Protein AF-A0A917J007-F1 (afdb_monomer)

pLDDT: mean 90.49, std 6.63, range [61.03, 96.81]

Secondary structure (DSSP, 8-state):
-HHHHHHHHHHHHHHHH----STTHHHHHHHHHHHHHHHHHHSS---HHHHHHHHHHHHHHHHHHHHHHH---HHHHHHHHHHHHHHHHHHHHHHHHHHHH--

Radius of gyration: 13.9 Å; Cα contacts (8 Å, |Δi|>4): 95; chains: 1; bounding box: 33×20×40 Å

Nearest PDB structures (foldseek):
  7ah0-assembly1_A  TM=5.098E-01  e=1.135E+00  synthetic construct
  2hfi-assembly1_A  TM=3.440E-01  e=1.200E+00  Bacillus subtilis
  6qj1-assembly1_A  TM=3.280E-01  e=1.677E+00  Thermochaetoides thermophila
  2huj-assembly1_A  TM=2.744E-01  e=1.586E+00  Listeria innocua

Mean predicted aligned error: 3.71 Å

Sequence (103 aa):
MQKVYNNLNSYEQEIEKLAWASKESIFELVFFARRVANYLLDAPFTEPDKTETVQSLKKLGASLNSVTTTTTKTKELKEHFEKGKQEMRSTLQQFIASLAAHV

Solvent-accessible surface area (backbone atoms only — not comparable to full-atom values): 5820 Å² total; per-residue (Å²): 108,68,69,57,54,53,51,53,52,50,50,46,54,54,56,69,68,62,63,90,79,53,88,60,41,45,54,53,51,25,50,50,27,45,51,53,23,50,52,59,69,71,41,98,71,92,54,90,62,51,64,57,50,32,50,51,28,46,50,49,22,50,52,48,52,48,46,68,74,75,54,89,52,67,70,60,52,48,55,50,37,55,52,50,51,51,51,53,43,51,54,51,51,53,51,52,51,55,50,59,76,76,105

Structure (mmCIF, N/CA/C/O backbone):
data_AF-A0A917J007-F1
#
_entry.id   AF-A0A917J007-F1
#
loop_
_atom_site.group_PDB
_atom_site.id
_atom_site.type_symbol
_atom_site.label_atom_id
_atom_site.label_alt_id
_atom_site.label_comp_id
_atom_site.label_asym_id
_atom_site.label_entity_id
_atom_site.label_seq_id
_atom_site.pdbx_PDB_ins_code
_atom_site.Cartn_x
_atom_site.Cartn_y
_atom_site.Cartn_z
_atom_site.occupancy
_atom_site.B_iso_or_equiv
_atom_site.auth_seq_id
_atom_site.auth_comp_id
_atom_site.auth_asym_id
_atom_site.auth_atom_id
_atom_site.pdbx_PDB_model_num
ATOM 1 N N . MET A 1 1 ? 8.293 -2.192 -20.384 1.00 78.81 1 MET A N 1
ATOM 2 C CA . MET A 1 1 ? 7.929 -1.145 -19.403 1.00 78.81 1 MET A CA 1
ATOM 3 C C . MET A 1 1 ? 6.448 -0.774 -19.402 1.00 78.81 1 MET A C 1
ATOM 5 O O . MET A 1 1 ? 5.867 -0.743 -18.329 1.00 78.81 1 MET A O 1
ATOM 9 N N . GLN A 1 2 ? 5.781 -0.594 -20.547 1.00 81.44 2 GLN A N 1
ATOM 10 C CA . GLN A 1 2 ? 4.373 -0.151 -20.571 1.00 81.44 2 GLN A CA 1
ATOM 11 C C . GLN A 1 2 ? 3.384 -1.040 -19.788 1.00 81.44 2 GLN A C 1
ATOM 13 O O . GLN A 1 2 ? 2.540 -0.532 -19.058 1.00 81.44 2 GLN A O 1
ATOM 18 N N . LYS A 1 3 ? 3.536 -2.373 -19.839 1.00 85.38 3 LYS A N 1
ATOM 19 C CA . LYS A 1 3 ? 2.745 -3.299 -19.002 1.00 85.38 3 LYS A CA 1
ATOM 20 C C . LYS A 1 3 ? 2.946 -3.052 -17.501 1.00 85.38 3 LYS A C 1
ATOM 22 O O . LYS A 1 3 ? 1.997 -3.157 -16.733 1.00 85.38 3 LYS A O 1
ATOM 27 N N . VAL A 1 4 ? 4.171 -2.712 -17.092 1.00 86.00 4 VAL A N 1
ATOM 28 C CA . VAL A 1 4 ? 4.483 -2.415 -15.692 1.00 86.00 4 VAL A CA 1
ATOM 29 C C . VAL A 1 4 ? 3.785 -1.144 -15.247 1.00 86.00 4 VAL A C 1
ATOM 31 O O . VAL A 1 4 ? 3.100 -1.160 -14.230 1.00 86.00 4 VAL A O 1
ATOM 34 N N . TYR A 1 5 ? 3.909 -0.088 -16.046 1.00 87.38 5 TYR A N 1
ATOM 35 C CA . TYR A 1 5 ? 3.249 1.187 -15.809 1.00 87.38 5 TYR A CA 1
ATOM 36 C C . TYR A 1 5 ? 1.724 1.033 -15.690 1.00 87.38 5 TYR A C 1
ATOM 38 O O . TYR A 1 5 ? 1.127 1.514 -14.730 1.00 87.38 5 TYR A O 1
ATOM 46 N N . ASN A 1 6 ? 1.093 0.286 -16.601 1.00 90.19 6 ASN A N 1
ATOM 47 C CA . ASN A 1 6 ? -0.352 0.033 -16.562 1.00 90.19 6 ASN A CA 1
ATOM 48 C C . ASN A 1 6 ? -0.780 -0.709 -15.287 1.00 90.19 6 ASN A C 1
ATOM 50 O O . ASN A 1 6 ? -1.773 -0.342 -14.664 1.00 90.19 6 ASN A O 1
ATOM 54 N N . ASN A 1 7 ? -0.014 -1.719 -14.866 1.00 92.44 7 ASN A N 1
ATOM 55 C CA . ASN A 1 7 ? -0.299 -2.452 -13.632 1.00 92.44 7 ASN A CA 1
ATOM 56 C C . ASN A 1 7 ? -0.160 -1.562 -12.390 1.00 92.44 7 ASN A C 1
ATOM 58 O O . ASN A 1 7 ? -0.989 -1.647 -11.491 1.00 92.44 7 ASN A O 1
ATOM 62 N N . LEU A 1 8 ? 0.861 -0.700 -12.330 1.00 91.94 8 LEU A N 1
ATOM 63 C CA . LEU A 1 8 ? 1.054 0.210 -11.196 1.00 91.94 8 LEU A CA 1
ATOM 64 C C . LEU A 1 8 ? -0.060 1.254 -11.110 1.00 91.94 8 LEU A C 1
ATOM 66 O O . LEU A 1 8 ? -0.560 1.502 -10.018 1.00 91.94 8 LEU A O 1
ATOM 70 N N . ASN A 1 9 ? -0.514 1.790 -12.245 1.00 92.62 9 ASN A N 1
ATOM 71 C CA . ASN A 1 9 ? -1.692 2.659 -12.280 1.00 92.62 9 ASN A CA 1
ATOM 72 C C . ASN A 1 9 ? -2.969 1.918 -11.855 1.00 92.62 9 ASN A C 1
ATOM 74 O O . ASN A 1 9 ? -3.773 2.474 -11.112 1.00 92.62 9 ASN A O 1
ATOM 78 N N . SER A 1 10 ? -3.147 0.653 -12.260 1.00 94.94 10 SER A N 1
ATOM 79 C CA . SER A 1 10 ? -4.266 -0.171 -11.773 1.00 94.94 10 SER A CA 1
ATOM 80 C C . SER A 1 10 ? -4.224 -0.320 -10.254 1.00 94.94 10 SER A C 1
ATOM 82 O O . SER A 1 10 ? -5.236 -0.108 -9.593 1.00 94.94 10 SER A O 1
ATOM 84 N N . TYR A 1 11 ? -3.051 -0.616 -9.686 1.00 94.56 11 TYR A N 1
ATOM 85 C CA . TYR A 1 11 ? -2.893 -0.711 -8.237 1.00 94.56 11 TYR A CA 1
ATOM 86 C C . TYR A 1 11 ? -3.190 0.609 -7.532 1.00 94.56 11 TYR A C 1
ATOM 88 O O . TYR A 1 11 ? -3.881 0.605 -6.521 1.00 94.56 11 TYR A O 1
ATOM 96 N N . GLU A 1 12 ? -2.717 1.734 -8.062 1.00 93.75 12 GLU A N 1
ATOM 97 C C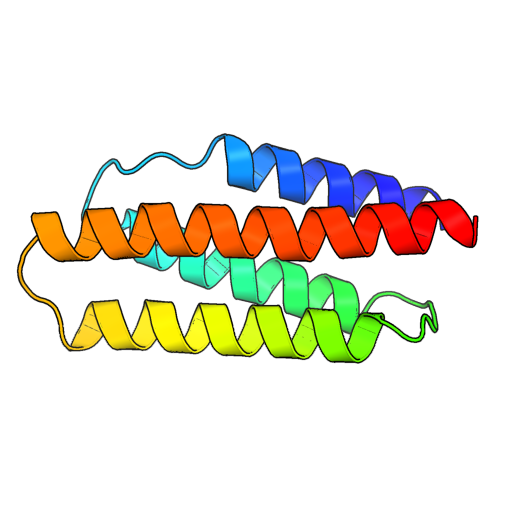A . GLU A 1 12 ? -2.999 3.060 -7.507 1.00 93.75 12 GLU A CA 1
ATOM 98 C C . GLU A 1 12 ? -4.510 3.335 -7.448 1.00 93.75 12 GLU A C 1
ATOM 100 O O . GLU A 1 12 ? -5.026 3.728 -6.399 1.00 93.75 12 GLU A O 1
ATOM 105 N N . GLN A 1 13 ? -5.229 3.003 -8.522 1.00 94.19 13 GLN A N 1
ATOM 106 C CA . GLN A 1 13 ? -6.683 3.132 -8.613 1.00 94.19 13 GLN A CA 1
ATOM 107 C C . GLN A 1 13 ? -7.438 2.159 -7.696 1.00 94.19 13 GLN A C 1
ATOM 109 O O . GLN A 1 13 ? -8.468 2.517 -7.122 1.00 94.19 13 GLN A O 1
ATOM 114 N N . GLU A 1 14 ? -6.953 0.925 -7.542 1.00 95.00 14 GLU A N 1
ATOM 115 C CA . GLU A 1 14 ? -7.493 -0.033 -6.571 1.00 95.00 14 GLU A CA 1
ATOM 116 C C . GLU A 1 14 ? -7.341 0.510 -5.142 1.00 95.00 14 GLU A C 1
ATOM 118 O O . GLU A 1 14 ? -8.306 0.507 -4.377 1.00 95.00 14 GLU A O 1
ATOM 123 N N . ILE A 1 15 ? -6.169 1.057 -4.805 1.00 93.69 15 ILE A N 1
ATOM 124 C CA . ILE A 1 15 ? -5.889 1.643 -3.491 1.00 93.69 15 ILE A CA 1
ATOM 125 C C . ILE A 1 15 ? -6.768 2.869 -3.242 1.00 93.69 15 ILE A C 1
ATOM 127 O O . ILE A 1 15 ? -7.306 3.017 -2.149 1.00 93.69 15 ILE A O 1
ATOM 131 N N . GLU A 1 16 ? -6.939 3.747 -4.232 1.00 92.25 16 GLU A N 1
ATOM 132 C CA . GLU A 1 16 ? -7.818 4.917 -4.139 1.00 92.25 16 GLU A CA 1
ATOM 133 C C . GLU A 1 16 ? -9.249 4.543 -3.745 1.00 92.25 16 GLU A C 1
ATOM 135 O O . GLU A 1 16 ? -9.861 5.221 -2.913 1.00 92.25 16 GLU A O 1
ATOM 140 N N . LYS A 1 17 ? -9.756 3.441 -4.299 1.00 93.69 17 LYS A N 1
ATOM 141 C CA . LYS A 1 17 ? -11.123 2.961 -4.077 1.00 93.69 17 LYS A CA 1
ATOM 142 C C . LYS A 1 17 ? -11.310 2.227 -2.752 1.00 93.69 17 LYS A C 1
ATOM 144 O O . LYS A 1 17 ? -12.453 2.080 -2.325 1.00 93.69 17 LYS A O 1
ATOM 149 N N . LEU A 1 18 ? -10.234 1.797 -2.086 1.00 93.06 18 LEU A N 1
ATOM 150 C CA . LEU A 1 18 ? -10.333 1.183 -0.760 1.00 93.06 18 LEU A CA 1
ATOM 151 C C . LEU A 1 18 ? -10.976 2.162 0.218 1.00 93.06 18 LEU A C 1
ATOM 153 O O . LEU A 1 18 ? -10.489 3.274 0.410 1.00 93.06 18 LEU A O 1
ATOM 157 N N . ALA A 1 19 ? -12.051 1.747 0.870 1.00 93.62 19 ALA A N 1
ATOM 158 C CA . ALA A 1 19 ? -12.745 2.551 1.861 1.00 93.62 19 ALA A CA 1
ATOM 159 C C . ALA A 1 19 ? -12.771 1.813 3.194 1.00 93.62 19 ALA A C 1
ATOM 161 O O . ALA A 1 19 ? -12.873 0.587 3.241 1.00 93.62 19 ALA A O 1
ATOM 162 N N . TRP A 1 20 ? -12.721 2.568 4.288 1.00 93.62 20 TRP A N 1
ATOM 163 C CA . TRP A 1 20 ? -12.959 1.994 5.601 1.00 93.62 20 TRP A CA 1
ATOM 164 C C . TRP A 1 20 ? -14.409 1.504 5.710 1.00 93.62 20 TRP A C 1
ATOM 166 O O . TRP A 1 20 ? -15.336 2.317 5.756 1.00 93.62 20 TRP A O 1
ATOM 176 N N . ALA A 1 21 ? -14.599 0.190 5.812 1.00 93.38 21 ALA A N 1
ATOM 177 C CA . ALA A 1 21 ? -15.903 -0.433 6.039 1.00 93.38 21 ALA A CA 1
ATOM 178 C C . ALA A 1 21 ? -15.970 -1.116 7.411 1.00 93.38 21 ALA A C 1
ATOM 180 O O . ALA A 1 21 ? -16.973 -1.022 8.119 1.00 93.38 21 ALA A O 1
ATOM 181 N N . SER A 1 22 ? -14.885 -1.774 7.818 1.00 91.94 22 SER A N 1
ATOM 182 C CA . SER A 1 22 ? -14.807 -2.509 9.076 1.00 91.94 22 SER A CA 1
ATOM 183 C C . SER A 1 22 ? -13.362 -2.578 9.571 1.00 91.94 22 SER A C 1
ATOM 185 O O . SER A 1 22 ? -12.432 -2.112 8.915 1.00 91.94 22 SER A O 1
ATOM 187 N N . LYS A 1 23 ? -13.156 -3.218 10.729 1.00 88.94 23 LYS A N 1
ATOM 188 C CA . LYS A 1 23 ? -11.809 -3.548 11.214 1.00 88.94 23 LYS A CA 1
ATOM 189 C C . LYS A 1 23 ? -11.036 -4.452 10.254 1.00 88.94 23 LYS A C 1
ATOM 191 O O . LYS A 1 23 ? -9.834 -4.563 10.418 1.00 88.94 23 LYS A O 1
ATOM 196 N N . GLU A 1 24 ? -11.685 -5.089 9.283 1.00 90.50 24 GLU A N 1
ATOM 197 C CA . GLU A 1 24 ? -11.008 -5.935 8.301 1.00 90.50 24 GLU A CA 1
ATOM 198 C C . GLU A 1 24 ? -10.344 -5.122 7.185 1.00 90.50 24 GLU A C 1
ATOM 200 O O . GLU A 1 24 ? -9.330 -5.551 6.637 1.00 90.50 24 GLU A O 1
ATOM 205 N N . SER A 1 25 ? -10.815 -3.895 6.930 1.00 93.25 25 SER A N 1
ATOM 206 C CA . SER A 1 25 ? -10.274 -3.011 5.889 1.00 93.25 25 SER A CA 1
ATOM 207 C C . SER A 1 25 ? -8.782 -2.697 6.081 1.00 93.25 25 SER A C 1
ATOM 209 O O . SER A 1 25 ? -8.049 -2.493 5.117 1.00 93.25 25 SER A O 1
ATOM 211 N N . ILE A 1 26 ? -8.277 -2.701 7.319 1.00 93.38 26 ILE A N 1
ATOM 212 C CA . ILE A 1 26 ? -6.837 -2.532 7.575 1.00 93.38 26 ILE A CA 1
ATOM 213 C C . ILE A 1 26 ? -6.017 -3.751 7.119 1.00 93.38 26 ILE A C 1
ATOM 215 O O . ILE A 1 26 ? -4.900 -3.576 6.640 1.00 93.38 26 ILE A O 1
ATOM 219 N N . PHE A 1 27 ? -6.561 -4.972 7.198 1.00 92.69 27 PHE A N 1
ATOM 220 C CA . PHE A 1 27 ? -5.895 -6.169 6.676 1.00 92.69 27 PHE A CA 1
ATOM 221 C C . PHE A 1 27 ? -5.895 -6.177 5.149 1.00 92.69 27 PHE A C 1
ATOM 223 O O . PHE A 1 27 ? -4.897 -6.575 4.549 1.00 92.69 27 PHE A O 1
ATOM 230 N N . GLU A 1 28 ? -6.960 -5.678 4.517 1.00 93.50 28 GLU A N 1
ATOM 231 C CA . GLU A 1 28 ? -6.979 -5.444 3.068 1.00 93.50 28 GLU A CA 1
ATOM 232 C C . GLU A 1 28 ? -5.851 -4.489 2.665 1.00 93.50 28 GLU A C 1
ATOM 234 O O . GLU A 1 28 ? -5.095 -4.769 1.735 1.00 93.50 28 GLU A O 1
ATOM 239 N N . LEU A 1 29 ? -5.662 -3.404 3.421 1.00 94.38 29 LEU A N 1
ATOM 240 C CA . LEU A 1 29 ? -4.591 -2.442 3.176 1.00 94.38 29 LEU A CA 1
ATOM 241 C C . LEU A 1 29 ? -3.190 -3.061 3.347 1.00 94.38 29 LEU A C 1
ATOM 243 O O . LEU A 1 29 ? -2.312 -2.849 2.509 1.00 94.38 29 LEU A O 1
ATOM 247 N N . VAL A 1 30 ? -2.987 -3.882 4.387 1.00 95.06 30 VAL A N 1
ATOM 248 C CA . VAL A 1 30 ? -1.754 -4.672 4.584 1.00 95.06 30 VAL A CA 1
ATOM 249 C C . VAL A 1 30 ? -1.500 -5.595 3.393 1.00 95.06 30 VAL A C 1
ATOM 251 O O . VAL A 1 30 ? -0.368 -5.691 2.906 1.00 95.06 30 VAL A O 1
ATOM 254 N N . PHE A 1 31 ? -2.539 -6.287 2.925 1.00 94.25 31 PHE A N 1
ATOM 255 C CA . PHE A 1 31 ? -2.449 -7.188 1.784 1.00 94.25 31 PHE A CA 1
ATOM 256 C C . PHE A 1 31 ? -2.055 -6.434 0.510 1.00 94.25 31 PHE A C 1
ATOM 258 O O . PHE A 1 31 ? -1.139 -6.870 -0.189 1.00 94.25 31 PHE A O 1
ATOM 265 N N . PHE A 1 32 ? -2.663 -5.275 0.248 1.00 95.06 32 PHE A N 1
ATOM 266 C CA . PHE A 1 32 ? -2.304 -4.420 -0.884 1.00 95.06 32 PHE A CA 1
ATOM 267 C C . PHE A 1 32 ? -0.842 -3.975 -0.838 1.00 95.06 32 PHE A C 1
ATOM 269 O O . PHE A 1 32 ? -0.128 -4.151 -1.826 1.00 95.06 32 PHE A O 1
ATOM 276 N N . ALA A 1 33 ? -0.360 -3.493 0.312 1.00 95.12 33 ALA A N 1
ATOM 277 C CA . ALA A 1 33 ? 1.033 -3.070 0.462 1.00 95.12 33 ALA A CA 1
ATOM 278 C C . ALA A 1 33 ? 2.015 -4.208 0.126 1.00 95.12 33 ALA A C 1
ATOM 280 O O . ALA A 1 33 ? 2.977 -4.018 -0.623 1.00 95.12 33 ALA A O 1
ATOM 281 N N . ARG A 1 34 ? 1.738 -5.426 0.613 1.00 95.50 34 ARG A N 1
ATOM 282 C CA . ARG A 1 34 ? 2.544 -6.621 0.306 1.00 95.50 34 ARG A CA 1
ATOM 283 C C . ARG A 1 34 ? 2.455 -7.021 -1.165 1.00 95.50 34 ARG A C 1
ATOM 285 O O . ARG A 1 34 ? 3.477 -7.354 -1.761 1.00 95.50 34 ARG A O 1
ATOM 292 N N . ARG A 1 35 ? 1.257 -6.975 -1.756 1.00 95.06 35 ARG A N 1
ATOM 293 C CA . ARG A 1 35 ? 1.017 -7.316 -3.165 1.00 95.06 35 ARG A CA 1
ATOM 294 C C . ARG A 1 35 ? 1.808 -6.403 -4.098 1.00 95.06 35 ARG A C 1
ATOM 296 O O . ARG A 1 35 ? 2.508 -6.910 -4.970 1.00 95.06 35 ARG A O 1
ATOM 303 N N . VAL A 1 36 ? 1.748 -5.087 -3.891 1.00 94.75 36 VAL A N 1
ATOM 304 C CA . VAL A 1 36 ? 2.490 -4.118 -4.714 1.00 94.75 36 VAL A CA 1
ATOM 305 C C . VAL A 1 36 ? 3.999 -4.271 -4.509 1.00 94.75 36 VAL A C 1
ATOM 307 O O . VAL A 1 36 ? 4.743 -4.294 -5.486 1.00 94.75 36 VAL A O 1
ATOM 310 N N . ALA A 1 37 ? 4.463 -4.456 -3.268 1.00 95.00 37 ALA A N 1
ATOM 311 C CA . ALA A 1 37 ? 5.883 -4.667 -2.987 1.00 95.00 37 ALA A CA 1
ATOM 312 C C . ALA A 1 37 ? 6.444 -5.919 -3.684 1.00 95.00 37 ALA A C 1
ATOM 314 O O . ALA A 1 37 ? 7.526 -5.866 -4.266 1.00 95.00 37 ALA A O 1
ATOM 315 N N . ASN A 1 38 ? 5.713 -7.036 -3.647 1.00 94.44 38 ASN A N 1
ATOM 316 C CA . ASN A 1 38 ? 6.124 -8.270 -4.319 1.00 94.44 38 ASN A CA 1
ATOM 317 C C . ASN A 1 38 ? 6.080 -8.116 -5.841 1.00 94.44 38 ASN A C 1
ATOM 319 O O . ASN A 1 38 ? 7.031 -8.485 -6.519 1.00 94.44 38 ASN A O 1
ATOM 323 N N . TYR A 1 39 ? 5.030 -7.483 -6.369 1.00 93.62 39 TYR A N 1
ATOM 324 C CA . TYR A 1 39 ? 4.943 -7.180 -7.793 1.00 93.62 39 TYR A CA 1
ATOM 325 C C . TYR A 1 39 ? 6.151 -6.370 -8.286 1.00 93.62 39 TYR A C 1
ATOM 327 O O . TYR A 1 39 ? 6.742 -6.699 -9.312 1.00 93.62 39 TYR A O 1
ATOM 335 N N . LEU A 1 40 ? 6.537 -5.326 -7.546 1.00 92.06 40 LEU A N 1
ATOM 336 C CA . LEU A 1 40 ? 7.707 -4.517 -7.872 1.00 92.06 40 LEU A CA 1
ATOM 337 C C . LEU A 1 40 ? 8.995 -5.328 -7.787 1.00 92.06 40 LEU A C 1
ATOM 339 O O . LEU A 1 40 ? 9.822 -5.216 -8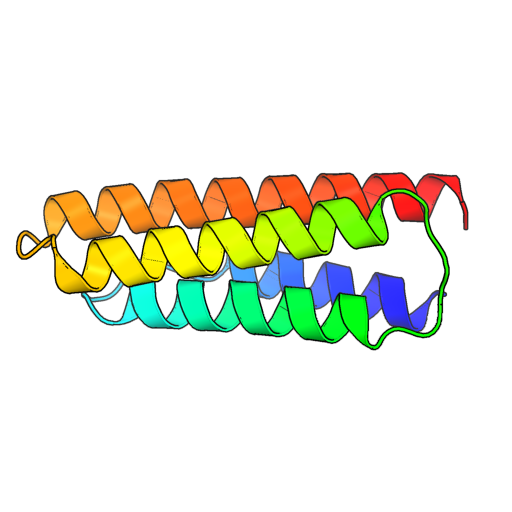.688 1.00 92.06 40 LEU A O 1
ATOM 343 N N . LEU A 1 41 ? 9.157 -6.151 -6.747 1.00 91.06 41 LEU A N 1
ATOM 344 C CA . LEU A 1 41 ? 10.319 -7.021 -6.567 1.00 91.06 41 LEU A CA 1
ATOM 345 C C . LEU A 1 41 ? 10.522 -7.949 -7.776 1.00 91.06 41 LEU A C 1
ATOM 347 O O . LEU A 1 41 ? 11.625 -7.982 -8.325 1.00 91.06 41 LEU A O 1
ATOM 351 N N . ASP A 1 42 ? 9.449 -8.597 -8.229 1.00 90.31 42 ASP A N 1
ATO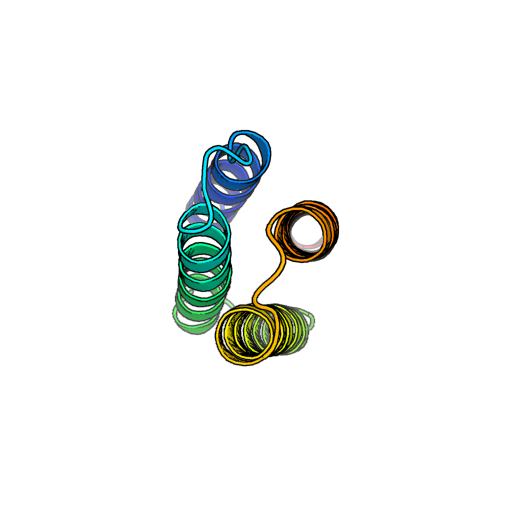M 352 C CA . ASP A 1 42 ? 9.461 -9.575 -9.325 1.00 90.31 42 ASP A CA 1
ATOM 353 C C . ASP A 1 42 ? 9.526 -8.935 -10.719 1.00 90.31 42 ASP A C 1
ATOM 355 O O . ASP A 1 42 ? 9.843 -9.600 -11.708 1.00 90.31 42 ASP A O 1
ATOM 359 N N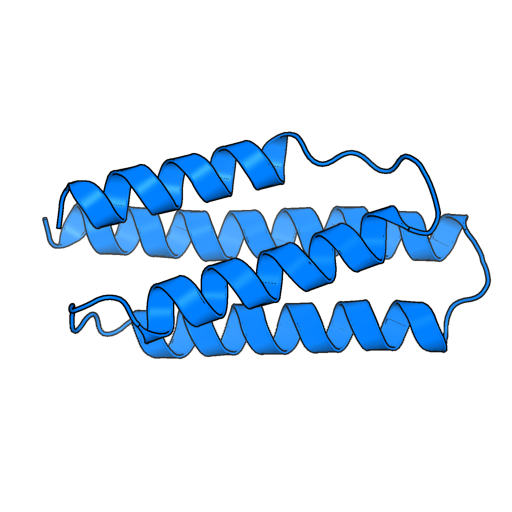 . ALA A 1 43 ? 9.215 -7.642 -10.837 1.00 86.38 43 ALA A N 1
ATOM 360 C CA . ALA A 1 43 ? 9.174 -6.987 -12.133 1.00 86.38 43 ALA A CA 1
ATOM 361 C C . ALA A 1 43 ? 10.578 -6.908 -12.779 1.00 86.38 43 ALA A C 1
ATOM 363 O O . ALA A 1 43 ? 11.534 -6.494 -12.113 1.00 86.38 43 ALA A O 1
ATOM 364 N N . PRO A 1 44 ? 10.723 -7.253 -14.076 1.00 81.38 44 PRO A N 1
ATOM 365 C CA . PRO A 1 44 ? 12.017 -7.403 -14.745 1.00 81.38 44 PRO A CA 1
ATOM 366 C C . PRO A 1 44 ? 12.574 -6.053 -15.227 1.00 81.38 44 PRO A C 1
ATOM 368 O O . PRO A 1 44 ? 12.789 -5.844 -16.420 1.00 81.38 44 PRO A O 1
ATOM 371 N N . PHE A 1 45 ? 12.755 -5.109 -14.306 1.00 76.75 45 PHE A N 1
ATOM 372 C CA . PHE A 1 45 ? 13.395 -3.820 -14.558 1.00 76.75 45 PHE A CA 1
ATOM 373 C C . PHE A 1 45 ? 14.281 -3.420 -13.372 1.00 76.75 45 PHE A C 1
ATOM 375 O O . PHE A 1 45 ? 14.038 -3.830 -12.228 1.00 76.75 45 PHE A O 1
ATOM 382 N N . THR A 1 46 ? 15.294 -2.605 -13.662 1.00 73.94 46 THR A N 1
ATOM 383 C CA . THR A 1 46 ? 16.282 -2.126 -12.691 1.00 73.94 46 THR A CA 1
ATOM 384 C C . THR A 1 46 ? 16.188 -0.612 -12.627 1.00 73.94 46 THR A C 1
ATOM 386 O O . THR A 1 46 ? 16.808 0.084 -13.420 1.00 73.94 46 THR A O 1
ATOM 389 N N . GLU A 1 47 ? 15.376 -0.121 -11.699 1.00 76.69 47 GLU A N 1
ATOM 390 C CA . GLU A 1 47 ? 15.185 1.311 -11.461 1.00 76.69 47 GLU A CA 1
ATOM 391 C C . GLU A 1 47 ? 15.749 1.641 -10.080 1.00 76.69 47 GLU A C 1
ATOM 393 O O . GLU A 1 47 ? 15.530 0.852 -9.149 1.00 76.69 47 GLU A O 1
ATOM 398 N N . PRO A 1 48 ? 16.473 2.761 -9.925 1.00 69.25 48 PRO A N 1
ATOM 399 C CA . PRO A 1 48 ? 17.150 3.105 -8.673 1.00 69.25 48 PRO A CA 1
ATOM 400 C C . PRO A 1 48 ? 16.176 3.129 -7.485 1.00 69.25 48 PRO A C 1
ATOM 402 O O . PRO A 1 48 ? 16.471 2.582 -6.421 1.00 69.25 48 PRO A O 1
ATOM 405 N N . ASP A 1 49 ? 14.957 3.613 -7.718 1.00 82.31 49 ASP A N 1
ATOM 406 C CA . ASP A 1 49 ? 13.944 3.800 -6.676 1.00 82.31 49 ASP A CA 1
ATOM 407 C C . ASP A 1 49 ? 13.127 2.530 -6.386 1.00 82.31 49 ASP A C 1
ATOM 409 O O . ASP A 1 49 ? 12.324 2.498 -5.448 1.00 82.31 49 ASP A O 1
ATOM 413 N N . LYS A 1 50 ? 13.309 1.447 -7.162 1.00 88.56 50 LYS A N 1
ATOM 414 C CA . LYS A 1 50 ? 12.548 0.195 -6.990 1.00 88.56 50 LYS A CA 1
ATOM 415 C C . LYS A 1 50 ? 12.776 -0.395 -5.603 1.00 88.56 50 LYS A C 1
ATOM 417 O O . LYS A 1 50 ? 11.821 -0.764 -4.921 1.00 88.56 50 LYS A O 1
ATOM 422 N N . THR A 1 51 ? 14.036 -0.499 -5.185 1.00 90.00 51 THR A N 1
ATOM 423 C CA . THR A 1 51 ? 14.395 -1.105 -3.895 1.00 90.00 51 THR A CA 1
ATOM 424 C C . THR A 1 51 ? 13.844 -0.288 -2.732 1.00 90.00 51 THR A C 1
ATOM 426 O O . THR A 1 51 ? 13.284 -0.861 -1.798 1.00 90.00 51 THR A O 1
ATOM 429 N N . GLU A 1 52 ? 13.953 1.038 -2.806 1.00 91.75 52 GLU A N 1
ATOM 430 C CA . GLU A 1 52 ? 13.430 1.941 -1.783 1.00 91.75 52 GLU A CA 1
ATOM 431 C C . GLU A 1 52 ? 11.904 1.856 -1.699 1.00 91.75 52 GLU A C 1
ATOM 433 O O . GLU A 1 52 ? 11.358 1.631 -0.620 1.00 91.75 52 GLU A O 1
ATOM 438 N N . THR A 1 53 ? 11.216 1.903 -2.841 1.00 93.00 53 THR A N 1
ATOM 439 C CA . THR A 1 53 ? 9.754 1.772 -2.918 1.00 93.00 53 THR A CA 1
ATOM 440 C C . THR A 1 53 ? 9.285 0.443 -2.321 1.00 93.00 53 THR A C 1
ATOM 442 O O . THR A 1 53 ? 8.368 0.411 -1.499 1.00 93.00 53 THR A O 1
ATOM 445 N N . VAL A 1 54 ? 9.947 -0.669 -2.664 1.00 94.81 54 VAL A N 1
ATOM 446 C CA . VAL A 1 54 ? 9.652 -1.993 -2.090 1.00 94.81 54 VAL A CA 1
ATOM 447 C C . VAL A 1 54 ? 9.849 -1.997 -0.574 1.00 94.81 54 VAL A C 1
ATOM 449 O O . VAL A 1 54 ? 9.017 -2.551 0.148 1.00 94.81 54 VAL A O 1
ATOM 452 N N . GLN A 1 55 ? 10.929 -1.396 -0.067 1.00 94.62 55 GLN A N 1
ATOM 453 C CA . GLN A 1 55 ? 11.179 -1.319 1.373 1.00 94.62 55 GLN A CA 1
ATOM 454 C C . GLN A 1 55 ? 10.135 -0.462 2.094 1.00 94.62 55 GLN A C 1
ATOM 456 O O . GLN A 1 55 ? 9.648 -0.883 3.145 1.00 94.62 55 GLN A O 1
ATOM 461 N N . SER A 1 56 ? 9.757 0.686 1.534 1.00 95.50 56 SER A N 1
ATOM 462 C CA . SER A 1 56 ? 8.720 1.567 2.080 1.00 95.50 56 SER A CA 1
ATOM 463 C C . SER A 1 56 ? 7.371 0.854 2.162 1.00 95.50 56 SER A C 1
ATOM 465 O O . SER A 1 56 ? 6.770 0.798 3.233 1.00 95.50 56 SER A O 1
ATOM 467 N N . LEU A 1 57 ? 6.950 0.174 1.091 1.00 96.19 57 LEU A N 1
ATOM 468 C CA . LEU A 1 57 ? 5.708 -0.607 1.083 1.00 96.19 57 LEU A CA 1
ATOM 469 C C . LEU A 1 57 ? 5.743 -1.780 2.079 1.00 96.19 57 LEU A C 1
ATOM 471 O O . LEU A 1 57 ? 4.757 -2.038 2.772 1.00 96.19 57 LEU A O 1
ATOM 475 N N . LYS A 1 58 ? 6.882 -2.477 2.212 1.00 95.81 58 LYS A N 1
ATOM 476 C CA . LYS A 1 58 ? 7.0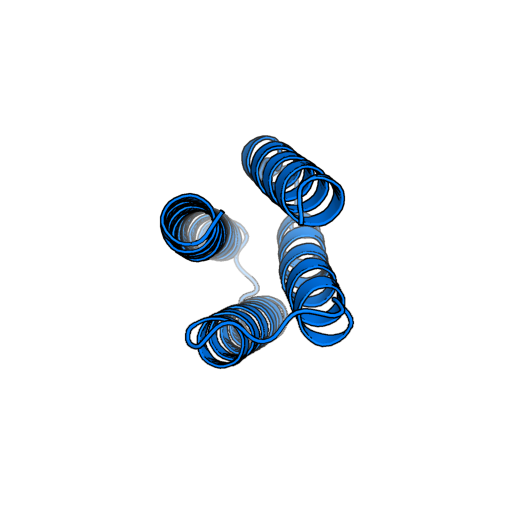50 -3.543 3.217 1.00 95.81 58 LYS A CA 1
ATOM 477 C C . LYS A 1 58 ? 6.969 -3.005 4.647 1.00 95.81 58 LYS A C 1
ATOM 479 O O . LYS A 1 58 ? 6.299 -3.617 5.480 1.00 95.81 58 LYS A O 1
ATOM 484 N N . LYS A 1 59 ? 7.622 -1.873 4.934 1.00 96.12 59 LYS A N 1
ATOM 485 C CA . LYS A 1 59 ? 7.564 -1.200 6.243 1.00 96.12 59 LYS A CA 1
ATOM 486 C C . LYS A 1 59 ? 6.143 -0.754 6.569 1.00 96.12 59 LYS A C 1
ATOM 488 O O . LYS A 1 59 ? 5.668 -1.031 7.667 1.00 96.12 59 LYS A O 1
ATOM 493 N N . LEU A 1 60 ? 5.446 -0.155 5.606 1.00 95.38 60 LEU A N 1
ATOM 494 C CA . LEU A 1 60 ? 4.055 0.252 5.759 1.00 95.38 60 LEU A CA 1
ATOM 495 C C . LEU A 1 60 ? 3.148 -0.946 6.068 1.00 95.38 60 LEU A C 1
ATOM 497 O O . LEU A 1 60 ? 2.411 -0.926 7.052 1.00 95.38 60 LEU A O 1
ATOM 501 N N . GLY A 1 61 ? 3.255 -2.028 5.292 1.00 94.44 61 GLY A N 1
ATOM 502 C CA . GLY A 1 61 ? 2.492 -3.254 5.537 1.00 94.44 61 GLY A CA 1
ATOM 503 C C . GLY A 1 61 ? 2.778 -3.880 6.908 1.00 94.44 61 GLY A C 1
ATOM 504 O O . GLY A 1 61 ? 1.864 -4.389 7.553 1.00 94.44 61 GLY A O 1
ATOM 505 N N . ALA A 1 62 ? 4.024 -3.829 7.388 1.00 94.62 62 ALA A N 1
ATOM 506 C CA . ALA A 1 62 ? 4.381 -4.291 8.731 1.00 94.62 62 ALA A CA 1
ATOM 507 C C . ALA A 1 62 ? 3.812 -3.382 9.834 1.00 94.62 62 ALA A C 1
ATOM 509 O O . ALA A 1 62 ? 3.278 -3.885 10.821 1.00 94.62 62 ALA A O 1
ATOM 510 N N . SER A 1 63 ? 3.881 -2.062 9.647 1.00 94.06 63 SER A N 1
ATOM 511 C CA . SER A 1 63 ? 3.337 -1.061 10.572 1.00 94.06 63 SER A CA 1
ATOM 512 C C . SER A 1 63 ? 1.822 -1.205 10.727 1.00 94.06 63 SER A C 1
ATOM 514 O O . SER A 1 63 ? 1.319 -1.353 11.840 1.00 94.06 63 SER A O 1
ATOM 516 N N . LEU A 1 64 ? 1.097 -1.287 9.608 1.00 93.88 64 LEU A N 1
ATOM 517 C CA . LEU A 1 64 ? -0.350 -1.502 9.596 1.00 93.88 64 LEU A CA 1
ATOM 518 C C . LEU A 1 64 ? -0.736 -2.830 10.260 1.00 93.88 64 LEU A C 1
ATOM 520 O O . LEU A 1 64 ? -1.663 -2.861 11.062 1.00 93.88 64 LEU A O 1
ATOM 524 N N . ASN A 1 65 ? 0.010 -3.907 9.997 1.00 93.50 65 ASN A N 1
ATOM 525 C CA . ASN A 1 65 ? -0.217 -5.204 10.639 1.00 93.50 65 ASN A CA 1
ATOM 526 C C . ASN A 1 65 ? 0.089 -5.181 12.145 1.00 93.50 65 ASN A C 1
ATOM 528 O O . ASN A 1 65 ? -0.517 -5.914 12.914 1.00 93.50 65 ASN A O 1
ATOM 532 N N . SER A 1 66 ? 1.029 -4.350 12.594 1.00 93.12 66 SER A N 1
ATOM 533 C CA . SER A 1 66 ? 1.273 -4.154 14.026 1.00 93.12 66 SER A CA 1
ATOM 534 C C . SER A 1 66 ? 0.077 -3.465 14.688 1.00 93.12 66 SER A C 1
ATOM 536 O O . SER A 1 66 ? -0.431 -3.945 15.702 1.00 93.12 66 SER A O 1
ATOM 538 N N . VAL A 1 67 ? -0.453 -2.411 14.058 1.00 89.69 67 VAL A N 1
ATOM 539 C CA . VAL A 1 67 ? -1.641 -1.680 14.528 1.00 89.69 67 VAL A CA 1
ATOM 540 C C . VAL A 1 67 ? -2.848 -2.607 14.703 1.00 89.69 67 VAL A C 1
ATOM 542 O O . VAL A 1 67 ? -3.567 -2.488 15.693 1.00 89.69 67 VAL A O 1
ATOM 545 N N . THR A 1 68 ? -3.056 -3.586 13.815 1.00 84.81 68 THR A N 1
ATOM 546 C CA . THR A 1 68 ? -4.172 -4.540 13.969 1.00 84.81 68 THR A CA 1
ATOM 547 C C . THR A 1 68 ? -4.066 -5.405 15.221 1.00 84.81 68 THR A C 1
ATOM 549 O O . THR A 1 68 ? -5.078 -5.895 15.713 1.00 84.81 68 THR A O 1
ATOM 552 N N . THR A 1 69 ? -2.846 -5.638 15.711 1.00 84.56 69 THR A N 1
ATOM 553 C CA . THR A 1 69 ? -2.591 -6.480 16.889 1.00 84.56 69 THR A CA 1
ATOM 554 C C . THR A 1 69 ? -2.624 -5.699 18.199 1.00 84.56 69 THR A C 1
ATOM 556 O O . THR A 1 69 ? -2.968 -6.267 19.233 1.00 84.56 69 THR A O 1
ATOM 559 N N . THR A 1 70 ? -2.298 -4.405 18.171 1.00 87.75 70 THR A N 1
ATOM 560 C CA . THR A 1 70 ? -2.159 -3.570 19.375 1.00 87.75 70 THR A CA 1
ATOM 561 C C . THR A 1 70 ? -3.357 -2.653 19.617 1.00 87.75 70 THR A C 1
ATOM 563 O O . THR A 1 70 ? -3.661 -2.331 20.766 1.00 87.75 70 THR A O 1
ATOM 566 N N . THR A 1 71 ? -4.081 -2.258 18.567 1.00 85.44 71 THR A N 1
ATOM 567 C CA . THR A 1 71 ? -5.183 -1.295 18.653 1.00 85.44 71 THR A CA 1
ATOM 568 C C . THR A 1 71 ? -6.542 -1.995 18.631 1.00 85.44 71 THR A C 1
ATOM 570 O O . THR A 1 71 ? -6.984 -2.536 17.621 1.00 85.44 71 THR A O 1
ATOM 573 N N . THR A 1 72 ? -7.279 -1.924 19.742 1.00 79.44 72 THR A N 1
ATOM 574 C CA . THR A 1 72 ? -8.624 -2.526 19.860 1.00 79.44 72 THR A CA 1
ATOM 575 C C . THR A 1 72 ? -9.759 -1.559 19.506 1.00 79.44 72 THR A C 1
ATOM 577 O O . THR A 1 72 ? -10.877 -1.990 19.186 1.00 79.44 72 THR A O 1
ATOM 580 N N . LYS A 1 73 ? -9.483 -0.248 19.521 1.00 87.00 73 LYS A N 1
ATOM 581 C CA . LYS A 1 73 ? -10.456 0.820 19.264 1.00 87.00 73 LYS A CA 1
ATOM 582 C C . LYS A 1 73 ? -10.645 1.065 17.768 1.00 87.00 73 LYS A C 1
ATOM 584 O O . LYS A 1 73 ? -9.727 1.460 17.059 1.00 87.00 73 LYS A O 1
ATOM 589 N N . THR A 1 74 ? -11.886 0.934 17.306 1.00 85.69 74 THR A N 1
ATOM 590 C CA . THR A 1 74 ? -12.266 1.094 15.892 1.00 85.69 74 THR A CA 1
ATOM 591 C C . THR A 1 74 ? -11.911 2.467 15.313 1.00 85.69 74 THR A C 1
ATOM 593 O O . THR A 1 74 ? -11.509 2.552 14.158 1.00 85.69 74 THR A O 1
ATOM 596 N N . LYS A 1 75 ? -12.033 3.545 16.102 1.00 88.12 75 LYS A N 1
ATOM 597 C CA . LYS A 1 75 ? -11.722 4.907 15.637 1.00 88.12 75 LYS A CA 1
ATOM 598 C C . LYS A 1 75 ? -10.234 5.077 15.314 1.00 88.12 75 LYS A C 1
ATOM 600 O O . LYS A 1 75 ? -9.904 5.597 14.257 1.00 88.12 75 LYS A O 1
ATOM 605 N N . GLU A 1 76 ? -9.362 4.587 16.192 1.00 90.56 76 GLU A N 1
ATOM 606 C CA . GLU A 1 76 ? -7.908 4.639 15.997 1.00 90.56 76 GLU A CA 1
ATOM 607 C C . GLU A 1 76 ? -7.498 3.788 14.783 1.00 90.56 76 GLU A C 1
ATOM 609 O O . GLU A 1 76 ? -6.742 4.251 13.933 1.00 90.56 76 GLU A O 1
ATOM 614 N N . LEU A 1 77 ? -8.081 2.592 14.618 1.00 91.81 77 LEU A N 1
ATOM 615 C CA . LEU A 1 77 ? -7.845 1.753 13.433 1.00 91.81 77 LEU A CA 1
ATOM 616 C C . LEU A 1 77 ? -8.224 2.457 12.122 1.00 91.81 77 LEU A C 1
ATOM 618 O O . LEU A 1 77 ? -7.479 2.362 11.148 1.00 91.81 77 LEU A O 1
ATOM 622 N N . LYS A 1 78 ? -9.345 3.189 12.103 1.00 94.38 78 LYS A N 1
ATOM 623 C CA . LYS A 1 78 ? -9.751 3.982 10.937 1.00 94.38 78 LYS A CA 1
ATOM 624 C C . LYS A 1 78 ? -8.724 5.065 10.611 1.00 94.38 78 LYS A C 1
ATOM 626 O O . LYS A 1 78 ? -8.362 5.230 9.453 1.00 94.38 78 LYS A O 1
ATOM 631 N N . GLU A 1 79 ? -8.232 5.787 11.613 1.00 94.62 79 GLU A N 1
ATOM 632 C CA . GLU A 1 79 ? -7.212 6.823 11.404 1.00 94.62 79 GLU A CA 1
ATOM 633 C C . GLU A 1 79 ? -5.904 6.236 10.854 1.00 94.62 79 GLU A C 1
ATOM 635 O O . GLU A 1 79 ? -5.305 6.812 9.946 1.00 94.62 79 GLU A O 1
ATOM 640 N N . HIS A 1 80 ? -5.484 5.070 11.353 1.00 94.75 80 HIS A N 1
ATOM 641 C CA . HIS A 1 80 ? -4.328 4.350 10.817 1.00 94.75 80 HIS A CA 1
ATOM 642 C C . HIS A 1 80 ? -4.551 3.855 9.387 1.00 94.75 80 HIS A C 1
ATOM 644 O O . HIS A 1 80 ? -3.639 3.950 8.568 1.00 94.75 80 HIS A O 1
ATOM 650 N N . PHE A 1 81 ? -5.753 3.369 9.073 1.00 95.75 81 PHE 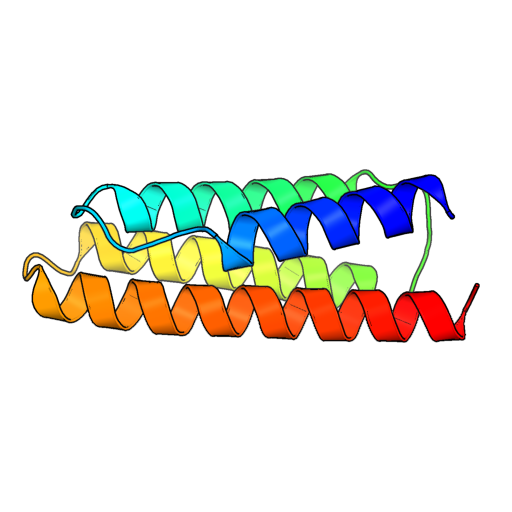A N 1
ATOM 651 C CA . PHE A 1 81 ? -6.120 2.971 7.719 1.00 95.75 81 PHE A CA 1
ATOM 652 C C . PHE A 1 81 ? -6.033 4.149 6.742 1.00 95.75 81 PHE A C 1
ATOM 654 O O . PHE A 1 81 ? -5.347 4.037 5.732 1.00 95.75 81 PHE A O 1
ATOM 661 N N . GLU A 1 82 ? -6.661 5.289 7.045 1.00 96.25 82 GLU A N 1
ATOM 662 C CA . GLU A 1 82 ? -6.664 6.442 6.131 1.00 96.25 82 GLU A CA 1
ATOM 663 C C . GLU A 1 82 ? -5.248 6.997 5.917 1.00 96.25 82 GLU A C 1
ATOM 665 O O . GLU A 1 82 ? -4.845 7.260 4.782 1.00 96.25 82 GLU A O 1
ATOM 670 N N . LYS A 1 83 ? -4.452 7.097 6.991 1.00 96.00 83 LYS A N 1
ATOM 671 C CA . LYS A 1 83 ? -3.043 7.511 6.899 1.00 96.00 83 LYS A CA 1
ATOM 672 C C . LYS A 1 83 ? -2.219 6.531 6.070 1.00 96.00 83 LYS A C 1
ATOM 674 O O . LYS A 1 83 ? -1.506 6.954 5.166 1.00 96.00 83 LYS A O 1
ATOM 679 N N . GLY A 1 84 ? -2.344 5.231 6.336 1.00 96.06 84 GLY A N 1
ATOM 680 C CA . GLY A 1 84 ? -1.610 4.212 5.593 1.00 96.06 84 GLY A CA 1
ATOM 681 C C . GLY A 1 84 ? -2.020 4.144 4.124 1.00 96.06 84 GLY A C 1
ATOM 682 O O . GLY A 1 84 ? -1.173 3.959 3.256 1.00 96.06 84 GLY A O 1
ATOM 683 N N . LYS A 1 85 ? -3.305 4.352 3.818 1.00 96.81 85 LYS A N 1
ATOM 684 C CA . LYS A 1 85 ? -3.803 4.441 2.443 1.00 96.81 85 LYS A CA 1
ATOM 685 C C . LYS A 1 85 ? -3.165 5.619 1.718 1.00 96.81 85 LYS A C 1
ATOM 687 O O . LYS A 1 85 ? -2.683 5.447 0.601 1.00 96.81 85 LYS A O 1
ATOM 692 N N . GLN A 1 86 ? -3.141 6.792 2.347 1.00 96.38 86 GLN A N 1
ATOM 693 C CA . GLN A 1 86 ? -2.510 7.975 1.771 1.00 96.38 86 GLN A CA 1
ATOM 694 C C . GLN A 1 86 ? -1.009 7.760 1.544 1.00 96.38 86 GLN A C 1
ATOM 696 O O . GLN A 1 86 ? -0.526 8.024 0.448 1.00 96.38 86 GLN A O 1
ATOM 701 N N . GLU A 1 87 ? -0.293 7.227 2.536 1.00 96.56 87 GLU A N 1
ATOM 702 C CA . GLU A 1 87 ? 1.138 6.926 2.430 1.00 96.56 87 GLU A CA 1
ATOM 703 C C . GLU A 1 87 ? 1.420 5.949 1.281 1.00 96.56 87 GLU A C 1
ATOM 705 O O . GLU A 1 87 ? 2.259 6.229 0.425 1.00 96.56 87 GLU A O 1
ATOM 710 N N . MET A 1 88 ? 0.650 4.858 1.186 1.00 95.81 88 MET A N 1
ATOM 711 C CA . MET A 1 88 ? 0.798 3.880 0.108 1.00 95.81 88 MET A CA 1
ATOM 712 C C . MET A 1 88 ? 0.572 4.500 -1.273 1.00 95.81 88 MET A C 1
ATOM 714 O O . MET A 1 88 ? 1.343 4.228 -2.195 1.00 95.81 88 MET A O 1
ATOM 718 N N . ARG A 1 89 ? -0.466 5.339 -1.422 1.00 95.38 89 ARG A N 1
ATOM 719 C CA . ARG A 1 89 ? -0.727 6.057 -2.680 1.00 95.38 89 ARG A CA 1
ATOM 720 C C . ARG A 1 89 ? 0.423 6.982 -3.027 1.00 95.38 89 ARG A C 1
ATOM 722 O O . ARG A 1 89 ? 0.900 6.927 -4.152 1.00 95.38 89 ARG A O 1
ATOM 729 N N . SER A 1 90 ? 0.889 7.796 -2.083 1.00 95.38 90 SER A N 1
ATOM 730 C CA . SER A 1 90 ? 1.978 8.742 -2.330 1.00 95.38 90 SER A CA 1
ATOM 731 C C . SER A 1 90 ? 3.270 8.034 -2.732 1.00 95.38 90 SER A C 1
ATOM 733 O O . SER A 1 90 ? 3.874 8.421 -3.728 1.00 95.38 90 SER A O 1
ATOM 735 N N . THR A 1 91 ? 3.653 6.957 -2.037 1.00 94.56 91 THR A N 1
ATOM 736 C CA . THR A 1 91 ? 4.816 6.136 -2.410 1.00 94.56 91 THR A CA 1
ATOM 737 C C . THR A 1 91 ? 4.676 5.569 -3.823 1.00 94.56 91 THR A C 1
ATOM 739 O O . THR A 1 91 ? 5.611 5.639 -4.619 1.00 94.56 91 THR A O 1
ATOM 742 N N . LEU A 1 92 ? 3.501 5.036 -4.167 1.00 93.88 92 LEU A N 1
ATOM 743 C CA . LEU A 1 92 ? 3.270 4.455 -5.486 1.00 93.88 92 LEU A CA 1
ATOM 744 C C . LEU A 1 92 ? 3.244 5.518 -6.595 1.00 93.88 92 LEU A C 1
ATOM 746 O O . LEU A 1 92 ? 3.830 5.303 -7.651 1.00 93.88 92 LEU A O 1
ATOM 750 N N . GLN A 1 93 ? 2.621 6.672 -6.357 1.00 93.94 93 GLN A N 1
ATOM 751 C CA . GLN A 1 93 ? 2.574 7.794 -7.300 1.00 93.94 93 GLN A CA 1
ATOM 752 C C . GLN A 1 93 ? 3.965 8.378 -7.563 1.00 93.94 93 GLN A C 1
ATOM 754 O O . GLN A 1 93 ? 4.307 8.623 -8.717 1.00 93.94 93 GLN A O 1
ATOM 759 N N . GLN A 1 94 ? 4.784 8.554 -6.521 1.00 92.19 94 GLN A N 1
ATOM 760 C CA . GLN A 1 94 ? 6.177 8.991 -6.660 1.00 92.19 94 GLN A CA 1
ATOM 761 C C . GLN A 1 94 ? 6.974 8.018 -7.527 1.00 92.19 94 GLN A C 1
ATOM 763 O O . GLN A 1 94 ? 7.675 8.436 -8.446 1.00 92.19 94 GLN A O 1
ATOM 768 N N . PHE A 1 95 ? 6.806 6.718 -7.290 1.00 91.56 95 PHE A N 1
ATOM 769 C CA . PHE A 1 95 ? 7.471 5.699 -8.085 1.00 91.56 95 PHE A CA 1
ATOM 770 C C . PHE A 1 95 ? 6.982 5.673 -9.543 1.00 91.56 95 PHE A C 1
ATOM 772 O O . PHE A 1 95 ? 7.795 5.611 -10.459 1.00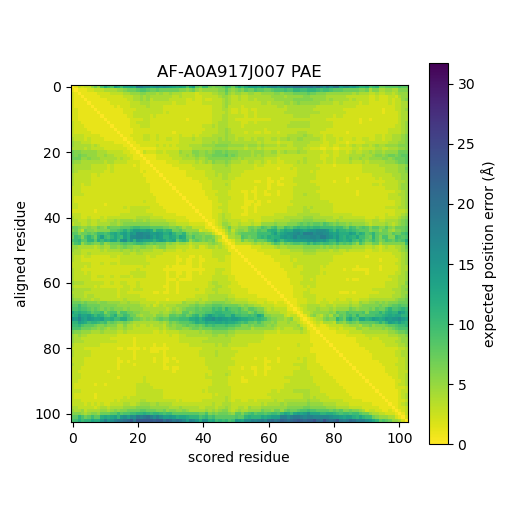 91.56 95 PHE A O 1
ATOM 779 N N . ILE A 1 96 ? 5.671 5.780 -9.789 1.00 91.00 96 ILE A N 1
ATOM 780 C CA . ILE A 1 96 ? 5.100 5.880 -11.146 1.00 91.00 96 ILE A CA 1
ATOM 781 C C . ILE A 1 96 ? 5.636 7.117 -11.881 1.00 91.00 96 ILE A C 1
ATOM 783 O O . ILE A 1 96 ? 5.948 7.029 -13.069 1.00 91.00 96 ILE A O 1
ATOM 787 N N . ALA A 1 97 ? 5.753 8.256 -11.194 1.00 89.44 97 ALA A N 1
ATOM 788 C CA . ALA A 1 97 ? 6.309 9.479 -11.763 1.00 89.44 97 ALA A CA 1
ATOM 789 C C . ALA A 1 97 ? 7.803 9.328 -12.091 1.00 89.44 97 ALA A C 1
ATOM 791 O O . ALA A 1 97 ? 8.222 9.720 -13.178 1.00 89.44 97 ALA A O 1
ATOM 792 N N . SER A 1 98 ? 8.579 8.705 -11.195 1.00 87.44 98 SER A N 1
ATOM 793 C CA . SER A 1 98 ? 9.986 8.372 -11.448 1.00 87.44 98 SER A CA 1
ATOM 794 C C . SER A 1 98 ? 10.122 7.453 -12.664 1.00 87.44 98 SER A C 1
ATOM 796 O O . SER A 1 98 ? 10.875 7.760 -13.584 1.00 87.44 98 SER A O 1
ATOM 798 N N . 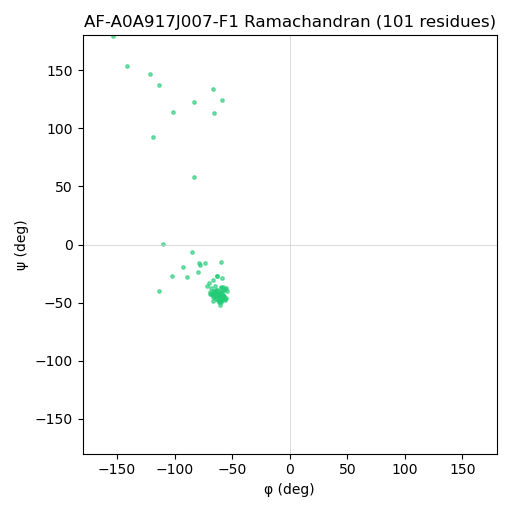LEU A 1 99 ? 9.305 6.398 -12.760 1.00 84.88 99 LEU A N 1
ATOM 799 C CA . LEU A 1 99 ? 9.272 5.527 -13.936 1.00 84.88 99 LEU A CA 1
ATOM 800 C C . LEU A 1 99 ? 8.956 6.290 -15.225 1.00 84.88 99 LEU A C 1
ATOM 802 O O . LEU A 1 99 ? 9.597 6.049 -16.238 1.00 84.88 99 LEU A O 1
ATOM 806 N N . ALA A 1 100 ? 7.981 7.202 -15.208 1.00 81.56 100 ALA A N 1
ATOM 807 C CA . ALA A 1 100 ? 7.613 7.980 -16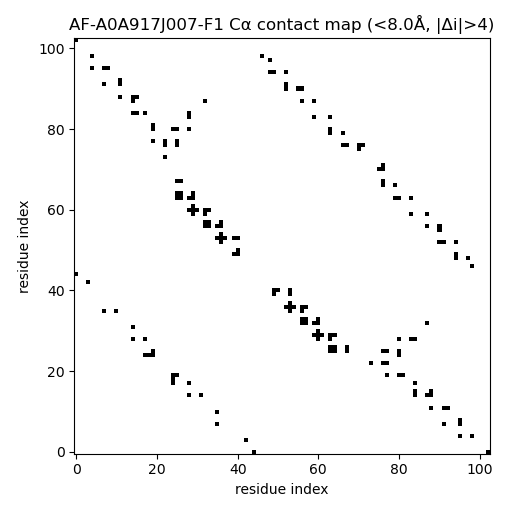.391 1.00 81.56 100 ALA A CA 1
ATOM 808 C C . ALA A 1 100 ? 8.746 8.894 -16.887 1.00 81.56 100 ALA A C 1
ATOM 810 O O . ALA A 1 100 ? 8.802 9.183 -18.076 1.00 81.56 100 ALA A O 1
ATOM 811 N N . ALA A 1 101 ? 9.651 9.328 -16.004 1.00 77.81 101 ALA A N 1
ATOM 812 C CA . ALA A 1 101 ? 10.830 10.105 -16.386 1.00 77.81 101 ALA A CA 1
ATOM 813 C C . ALA A 1 101 ? 11.923 9.262 -17.079 1.00 77.81 101 ALA A C 1
ATOM 815 O O . ALA A 1 101 ? 12.811 9.829 -17.712 1.00 77.81 101 ALA A O 1
ATOM 816 N N . HIS A 1 102 ? 11.852 7.930 -16.967 1.00 67.94 102 HIS A N 1
ATOM 817 C CA . HIS A 1 102 ? 12.815 6.975 -17.527 1.00 67.94 102 HIS A CA 1
ATOM 818 C C . HIS A 1 102 ? 12.250 6.146 -18.705 1.00 67.94 102 HIS A C 1
ATOM 820 O O . HIS A 1 102 ? 12.957 5.288 -19.238 1.00 67.94 102 HIS A O 1
ATOM 826 N N . VAL A 1 103 ? 10.987 6.372 -19.104 1.00 61.03 103 VAL A N 1
ATOM 827 C CA . VAL A 1 103 ? 10.280 5.672 -20.204 1.00 61.03 103 VAL A CA 1
ATOM 828 C C . VAL A 1 103 ? 10.285 6.483 -21.493 1.00 61.03 103 VAL A C 1
ATOM 830 O O . VAL A 1 103 ? 10.112 7.717 -21.424 1.00 61.03 103 VAL A O 1
#

Organism: NCBI:txid1737353

Foldseek 3Di:
DVVLLVVLVVLLVVLVPQDDDFLCSLVVLLVSLQVVLVSLVPDPDDDPCSVVLSVQSNVLSVVSVVCSVPPPDGVVNNVSSVVSSVSNSVSSVVVSVSVVVVD